Protein AF-A0A8S0UEE3-F1 (afdb_m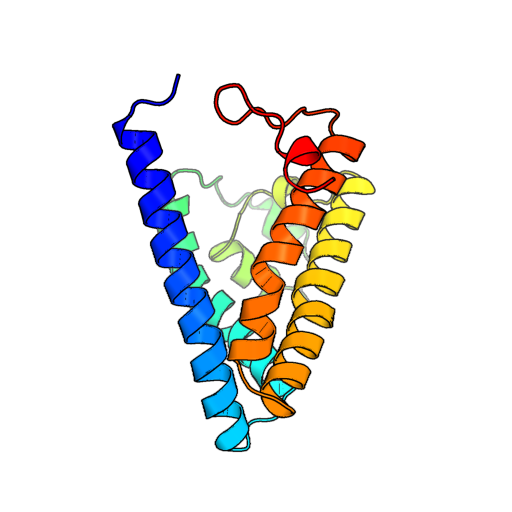onomer)

pLDDT: mean 77.73, std 14.66, range [44.03, 93.81]

InterPro domains:
  IPR000620 EamA domain [PF00892] (12-159)
  IPR030184 WAT1-related protein [PTHR31218] (84-161)
  IPR037185 Multidrug transporter EmrE superfamily [SSF103481] (44-158)

Mean predicted aligned error: 10.58 Å

Radius of gyration: 20.77 Å; Cα contacts (8 Å, |Δi|>4): 71; chains: 1; bounding box: 57×33×50 Å

Foldseek 3Di:
DDDPVVVVVVVVVVVVVVVVVLVVLVVLLVCVVVVNDLVVVLVVVVVVVCVVVQVVQVVVCVVVADDQDPVVVVPDDPVPCVVVVVCNRHHVDPVVVDPPDPVSVVVVVCCCCPVRNPPSSVLSVCVNVHPSVVVVVCVVVVVVVCQVCCCVPVVDQDDDPNDRPVVVVD

Structure (mmCIF, N/CA/C/O backbone):
data_AF-A0A8S0UEE3-F1
#
_entry.id   AF-A0A8S0UEE3-F1
#
loop_
_atom_site.group_PDB
_atom_site.id
_atom_site.type_symbol
_atom_site.label_atom_id
_atom_site.label_alt_id
_atom_site.label_comp_id
_atom_site.label_asym_id
_atom_site.label_entity_id
_atom_site.label_seq_id
_atom_site.pdbx_PDB_ins_code
_atom_site.Cartn_x
_atom_site.Cartn_y
_atom_site.Cartn_z
_atom_site.occupancy
_atom_site.B_iso_or_equiv
_atom_site.auth_seq_id
_atom_site.auth_comp_id
_atom_site.auth_asym_id
_atom_site.auth_atom_id
_atom_site.pdbx_PDB_model_num
ATOM 1 N N . MET A 1 1 ? -5.608 -5.442 29.306 1.00 52.44 1 MET A N 1
ATOM 2 C CA . MET A 1 1 ? -4.230 -5.958 29.166 1.00 52.44 1 MET A CA 1
ATOM 3 C C . MET A 1 1 ? -4.293 -7.126 28.196 1.00 52.44 1 MET A C 1
ATOM 5 O O . MET A 1 1 ? -4.881 -8.132 28.563 1.00 52.44 1 MET A O 1
ATOM 9 N N . TYR A 1 2 ? -3.816 -6.959 26.956 1.00 66.88 2 TYR A N 1
ATOM 10 C CA . TYR A 1 2 ? -3.814 -8.040 25.959 1.00 66.88 2 TYR A CA 1
ATOM 11 C C . TYR A 1 2 ? -3.031 -9.243 2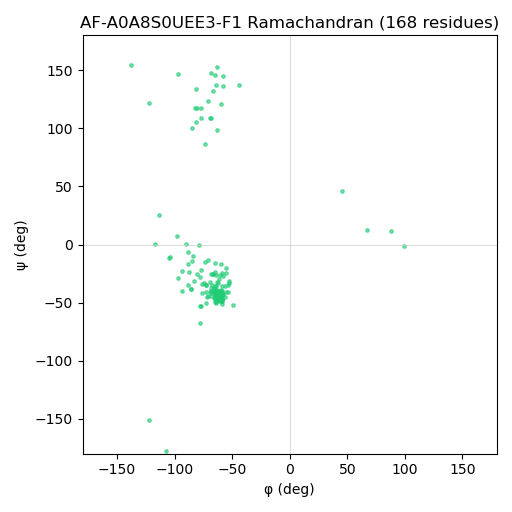6.491 1.00 66.88 2 TYR A C 1
ATOM 13 O O . TYR A 1 2 ? -1.956 -9.073 27.077 1.00 66.88 2 TYR A O 1
ATOM 21 N N . SER A 1 3 ? -3.565 -10.442 26.292 1.00 81.75 3 SER A N 1
ATOM 22 C CA . SER A 1 3 ? -2.875 -11.685 26.625 1.00 81.75 3 SER A CA 1
ATOM 23 C C . SER A 1 3 ? -1.605 -11.836 25.775 1.00 81.75 3 SER A C 1
ATOM 25 O O . SER A 1 3 ? -1.514 -11.323 24.658 1.00 81.75 3 SER A O 1
ATOM 27 N N . ILE A 1 4 ? -0.600 -12.555 26.288 1.00 84.44 4 ILE A N 1
ATOM 28 C CA . ILE A 1 4 ? 0.643 -12.849 25.544 1.00 84.44 4 ILE A CA 1
ATOM 29 C C . ILE A 1 4 ? 0.326 -13.499 24.185 1.00 84.44 4 ILE A C 1
ATOM 31 O O . ILE A 1 4 ? 0.986 -13.212 23.187 1.00 84.44 4 ILE A O 1
ATOM 35 N N . LEU A 1 5 ? -0.732 -14.315 24.137 1.00 82.69 5 LEU A N 1
ATOM 36 C CA . LEU A 1 5 ? -1.220 -14.958 22.923 1.00 82.69 5 LEU A CA 1
ATOM 37 C C . LEU A 1 5 ? -1.715 -13.945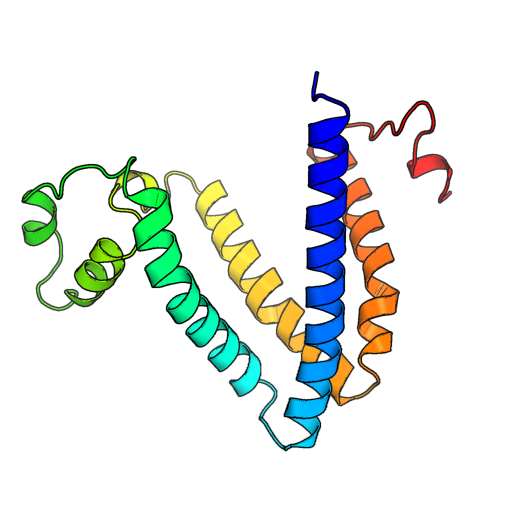 21.881 1.00 82.69 5 LEU A C 1
ATOM 39 O O . LEU A 1 5 ? -1.326 -14.042 20.721 1.00 82.69 5 LEU A O 1
ATOM 43 N N . GLU A 1 6 ? -2.514 -12.954 22.279 1.00 86.75 6 GLU A N 1
ATOM 44 C CA . GLU A 1 6 ? -3.001 -11.914 21.359 1.00 86.75 6 GLU A CA 1
ATOM 45 C C . GLU A 1 6 ? -1.848 -11.067 20.815 1.00 86.75 6 GLU A C 1
ATOM 47 O O . GLU A 1 6 ? -1.790 -10.793 19.617 1.00 86.75 6 GLU A O 1
ATOM 52 N N . LYS A 1 7 ? -0.870 -10.711 21.662 1.00 83.69 7 LYS A N 1
ATOM 53 C CA . LYS A 1 7 ? 0.344 -10.026 21.195 1.00 83.69 7 LYS A CA 1
ATOM 54 C C . LYS A 1 7 ? 1.073 -10.870 20.151 1.00 83.69 7 LYS A C 1
ATOM 56 O O . LYS A 1 7 ? 1.418 -10.354 19.093 1.00 83.69 7 LYS A O 1
ATOM 61 N N . PHE A 1 8 ? 1.279 -12.159 20.411 1.00 89.75 8 PHE A N 1
ATOM 62 C CA . PHE A 1 8 ? 1.933 -13.061 19.464 1.00 89.75 8 PHE A CA 1
ATOM 63 C C . PHE A 1 8 ? 1.173 -13.159 18.130 1.00 89.75 8 PHE A C 1
ATOM 65 O O . PHE A 1 8 ? 1.783 -13.067 17.065 1.00 89.75 8 PHE A O 1
ATOM 72 N N . GLN A 1 9 ? -0.159 -13.255 18.174 1.00 88.50 9 GLN A N 1
ATOM 73 C CA . GLN A 1 9 ? -1.006 -13.265 16.978 1.00 88.50 9 GLN A CA 1
ATOM 74 C C . GLN A 1 9 ? -0.854 -11.988 16.144 1.00 88.50 9 GLN A C 1
ATOM 76 O O . GLN A 1 9 ? -0.693 -12.080 14.927 1.00 88.50 9 GLN A O 1
ATOM 81 N N . LEU A 1 10 ? -0.840 -10.809 16.777 1.00 87.62 10 LEU A N 1
ATOM 82 C CA . LEU A 1 10 ? -0.640 -9.531 16.082 1.00 87.62 10 LEU A CA 1
ATOM 83 C C . LEU A 1 10 ? 0.703 -9.491 15.340 1.00 87.62 10 LEU A C 1
ATOM 85 O O . LEU A 1 10 ? 0.754 -9.083 14.179 1.00 87.62 10 LEU A O 1
ATOM 89 N N . HIS A 1 11 ? 1.779 -9.972 15.968 1.00 85.50 11 HIS A N 1
ATOM 90 C CA . HIS A 1 11 ? 3.099 -10.021 15.334 1.00 85.50 11 HIS A CA 1
ATOM 91 C C . HIS A 1 11 ? 3.128 -10.989 14.146 1.00 85.50 11 HIS A C 1
ATOM 93 O O . HIS A 1 11 ? 3.685 -10.651 13.103 1.00 85.50 11 HIS A O 1
ATOM 99 N N . LEU A 1 12 ? 2.495 -12.162 14.264 1.00 93.19 12 LEU A N 1
ATOM 100 C CA . LEU A 1 12 ? 2.401 -13.117 13.158 1.00 93.19 12 LEU A CA 1
ATOM 101 C C . LEU A 1 12 ? 1.620 -12.553 11.965 1.00 93.19 12 LEU A C 1
ATOM 103 O O . LEU A 1 12 ? 2.057 -12.708 10.825 1.00 93.19 12 LEU A O 1
ATOM 107 N N . VAL A 1 13 ? 0.496 -11.873 12.213 1.00 92.44 13 VAL A N 1
ATOM 108 C CA . VAL A 1 13 ? -0.304 -11.239 11.151 1.00 92.44 13 VAL A CA 1
ATOM 109 C C . VAL A 1 13 ? 0.503 -10.146 10.447 1.00 92.44 13 VAL A C 1
ATOM 111 O O . VAL A 1 13 ? 0.531 -10.099 9.217 1.00 92.44 13 VAL A O 1
ATOM 114 N N . MET A 1 14 ? 1.218 -9.309 11.202 1.00 89.69 14 MET A N 1
ATOM 115 C CA . MET A 1 14 ? 2.075 -8.266 10.632 1.00 89.69 14 MET A CA 1
ATOM 116 C C . MET A 1 14 ? 3.248 -8.842 9.838 1.00 89.69 14 MET A C 1
ATOM 118 O O . MET A 1 14 ? 3.562 -8.339 8.761 1.00 89.69 14 MET A O 1
ATOM 122 N N . LEU A 1 15 ? 3.869 -9.921 10.318 1.00 91.50 15 LEU A N 1
ATOM 123 C CA . LEU A 1 15 ? 4.934 -10.605 9.590 1.00 91.50 15 LEU A CA 1
ATOM 124 C C . LEU A 1 15 ? 4.421 -11.149 8.250 1.00 91.50 1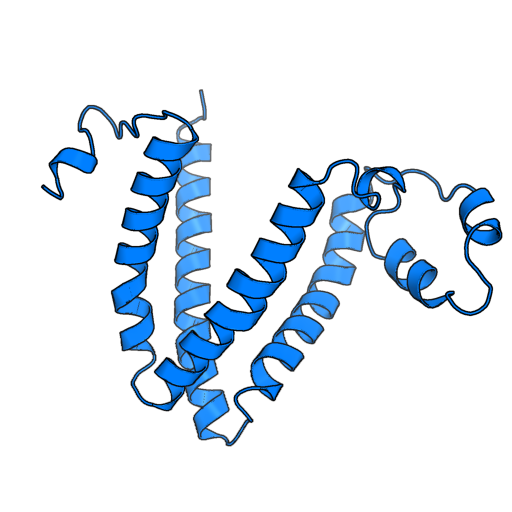5 LEU A C 1
ATOM 126 O O . LEU A 1 15 ? 5.036 -10.911 7.211 1.00 91.50 15 LEU A O 1
ATOM 130 N N . ALA A 1 16 ? 3.268 -11.823 8.255 1.00 93.38 16 ALA A N 1
ATOM 131 C CA . ALA A 1 16 ? 2.634 -12.321 7.037 1.00 93.38 16 ALA A CA 1
ATOM 132 C C . ALA A 1 16 ? 2.317 -11.184 6.049 1.00 93.38 16 ALA A C 1
ATOM 134 O O . ALA A 1 16 ? 2.556 -11.318 4.846 1.00 93.38 16 ALA A O 1
ATOM 135 N N . LEU A 1 17 ? 1.848 -10.038 6.552 1.00 91.12 17 LEU A N 1
ATOM 136 C CA . LEU A 1 17 ? 1.584 -8.852 5.740 1.00 91.12 17 LEU A CA 1
ATOM 137 C C . LEU A 1 17 ? 2.861 -8.313 5.073 1.00 91.12 17 LEU A C 1
ATOM 139 O O . LEU A 1 17 ? 2.836 -7.984 3.887 1.00 91.12 17 LEU A O 1
ATOM 143 N N . GLN A 1 18 ? 3.986 -8.268 5.793 1.00 90.88 18 GLN A N 1
ATOM 144 C CA . GLN A 1 18 ? 5.272 -7.817 5.247 1.00 90.88 18 GLN A CA 1
ATOM 145 C C . GLN A 1 18 ? 5.798 -8.745 4.146 1.00 90.88 18 GLN A C 1
ATOM 147 O O . GLN A 1 18 ? 6.259 -8.268 3.108 1.00 90.88 18 GLN A O 1
ATOM 152 N N . PHE A 1 19 ? 5.656 -10.064 4.309 1.00 92.12 19 PHE A N 1
ATOM 153 C CA . PHE A 1 19 ? 5.948 -11.014 3.229 1.00 92.12 19 PHE A CA 1
ATOM 154 C C . PHE A 1 19 ? 5.077 -10.756 1.992 1.00 92.12 19 PHE A C 1
ATOM 156 O O . PHE A 1 19 ? 5.579 -10.785 0.866 1.00 92.12 19 PHE A O 1
ATOM 163 N N . GLY A 1 20 ? 3.796 -10.434 2.192 1.00 92.12 20 GLY 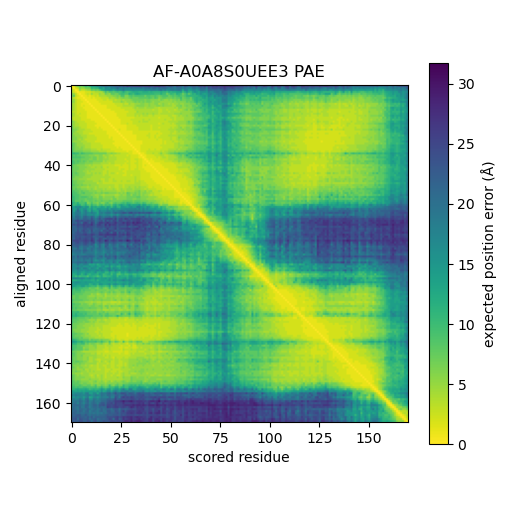A N 1
ATOM 164 C CA . GLY A 1 20 ? 2.889 -10.025 1.119 1.00 92.12 20 GLY A CA 1
ATOM 165 C C . GLY A 1 20 ? 3.363 -8.767 0.381 1.00 92.12 20 GLY A C 1
ATOM 166 O O . GLY A 1 20 ? 3.395 -8.755 -0.850 1.00 92.12 20 GLY A O 1
ATOM 167 N N . TYR A 1 21 ? 3.791 -7.730 1.108 1.00 89.75 21 TYR A N 1
ATOM 168 C CA . TYR A 1 21 ? 4.342 -6.506 0.514 1.00 89.75 21 TYR A CA 1
ATOM 169 C C . TYR A 1 21 ? 5.655 -6.746 -0.243 1.00 89.75 21 TYR A C 1
ATOM 171 O O . TYR A 1 21 ? 5.825 -6.244 -1.357 1.00 89.75 21 TYR A O 1
ATOM 179 N N . ALA A 1 22 ? 6.556 -7.567 0.297 1.00 90.62 22 ALA A N 1
ATOM 180 C CA . ALA A 1 22 ? 7.784 -7.952 -0.395 1.00 90.62 22 ALA A CA 1
ATOM 181 C C . ALA A 1 22 ? 7.482 -8.688 -1.714 1.00 90.62 22 ALA A C 1
ATOM 183 O O . ALA A 1 22 ? 8.030 -8.346 -2.767 1.00 90.62 22 ALA A O 1
ATOM 184 N N . GLY A 1 23 ? 6.547 -9.645 -1.679 1.00 91.94 23 GLY A N 1
ATOM 185 C CA . GLY A 1 23 ? 6.050 -10.333 -2.871 1.00 91.94 23 GLY A CA 1
ATOM 186 C C . GLY A 1 23 ? 5.432 -9.367 -3.883 1.00 91.94 23 GLY A C 1
ATOM 187 O O . GLY A 1 23 ? 5.720 -9.457 -5.076 1.00 91.94 23 GLY A O 1
ATOM 188 N N . PHE A 1 24 ? 4.653 -8.386 -3.420 1.00 91.12 24 PHE A N 1
ATOM 189 C CA . PHE A 1 24 ? 4.068 -7.354 -4.276 1.00 91.12 24 PHE A CA 1
ATOM 190 C C . PHE A 1 24 ? 5.130 -6.558 -5.046 1.00 91.12 24 PHE A C 1
ATOM 192 O O . PHE A 1 24 ? 4.960 -6.335 -6.246 1.00 91.12 24 PHE A O 1
ATOM 199 N N . HIS A 1 25 ? 6.241 -6.164 -4.416 1.00 92.25 25 HIS A N 1
ATOM 200 C CA . HIS A 1 25 ? 7.320 -5.458 -5.115 1.00 92.25 25 HIS A CA 1
ATOM 201 C C . HIS A 1 25 ? 7.976 -6.325 -6.202 1.00 92.25 25 HIS A C 1
ATOM 203 O O . HIS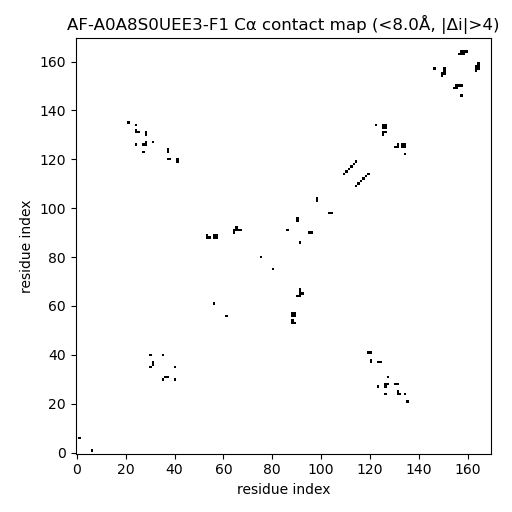 A 1 25 ? 8.218 -5.842 -7.312 1.00 92.25 25 HIS A O 1
ATOM 209 N N . ALA A 1 26 ? 8.206 -7.611 -5.924 1.00 92.31 26 ALA A N 1
ATOM 210 C CA . ALA A 1 26 ? 8.762 -8.551 -6.897 1.00 92.31 26 ALA A CA 1
ATOM 211 C C . ALA A 1 26 ? 7.813 -8.793 -8.086 1.00 92.31 26 ALA A C 1
ATOM 213 O O . ALA A 1 26 ? 8.226 -8.696 -9.243 1.00 92.31 26 ALA A O 1
ATOM 214 N N . VAL A 1 27 ? 6.528 -9.041 -7.817 1.00 92.69 27 VAL A N 1
ATOM 215 C CA . VAL A 1 27 ? 5.498 -9.232 -8.851 1.00 92.69 27 VAL A CA 1
ATOM 216 C C . VAL A 1 27 ? 5.317 -7.966 -9.683 1.00 92.69 27 VAL A C 1
ATOM 218 O O . VAL A 1 27 ?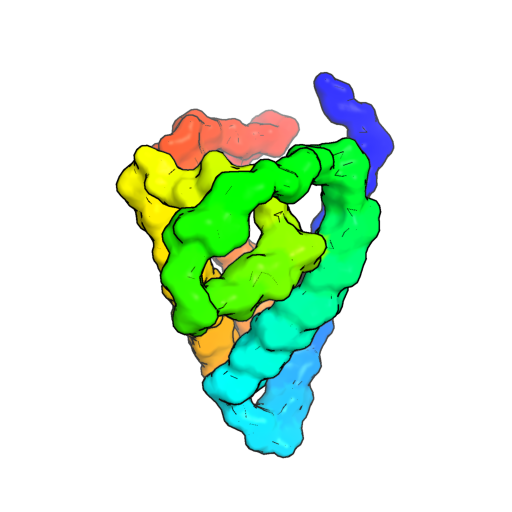 5.218 -8.053 -10.903 1.00 92.69 27 VAL A O 1
ATOM 221 N N . SER A 1 28 ? 5.338 -6.788 -9.054 1.00 91.81 28 SER A N 1
ATOM 222 C CA . SER A 1 28 ? 5.266 -5.507 -9.766 1.00 91.81 28 SER A CA 1
ATOM 223 C C . SER A 1 28 ? 6.428 -5.361 -10.749 1.00 91.81 28 SER A C 1
ATOM 225 O O . SER A 1 28 ? 6.211 -4.998 -11.901 1.00 91.81 28 SER A O 1
ATOM 227 N N . ARG A 1 29 ? 7.657 -5.716 -10.345 1.00 93.00 29 ARG A N 1
ATOM 228 C CA . ARG A 1 29 ? 8.818 -5.730 -11.250 1.00 93.00 29 ARG A CA 1
ATOM 229 C C . ARG A 1 29 ? 8.625 -6.707 -12.411 1.00 93.00 29 ARG A C 1
ATOM 231 O O . ARG A 1 29 ? 8.905 -6.350 -13.552 1.00 93.00 29 ARG A O 1
ATOM 238 N N . ALA A 1 30 ? 8.134 -7.915 -12.142 1.00 93.81 30 ALA A N 1
ATOM 239 C CA . ALA A 1 30 ? 7.873 -8.912 -13.179 1.00 93.81 30 ALA A CA 1
ATOM 240 C C . ALA A 1 30 ? 6.808 -8.438 -14.186 1.00 93.81 30 ALA A C 1
ATOM 242 O O . ALA A 1 30 ? 7.020 -8.535 -15.391 1.00 93.81 30 ALA A O 1
ATOM 243 N N . ALA A 1 31 ? 5.708 -7.860 -13.701 1.00 92.44 31 ALA A N 1
ATOM 244 C CA . ALA A 1 31 ? 4.639 -7.288 -14.517 1.00 92.44 31 ALA A CA 1
ATOM 245 C C . ALA A 1 31 ? 5.141 -6.171 -15.447 1.00 92.44 31 ALA A C 1
ATOM 247 O O . ALA A 1 31 ? 4.801 -6.146 -16.630 1.00 92.44 31 ALA A O 1
ATOM 248 N N . LEU A 1 32 ? 5.984 -5.272 -14.936 1.00 92.31 32 LEU A N 1
ATOM 249 C CA . LEU A 1 32 ? 6.597 -4.212 -15.739 1.00 92.31 32 LEU A CA 1
ATOM 250 C C . LEU A 1 32 ? 7.547 -4.777 -16.804 1.00 92.31 32 LEU A C 1
ATOM 252 O O . LEU A 1 32 ? 7.500 -4.344 -17.952 1.00 92.31 32 LEU A O 1
ATOM 256 N N . ASN A 1 33 ? 8.343 -5.797 -16.463 1.00 93.19 33 ASN A N 1
ATOM 257 C CA . ASN A 1 33 ? 9.222 -6.481 -17.419 1.00 93.19 33 ASN A CA 1
ATOM 258 C C . ASN A 1 33 ? 8.443 -7.201 -18.538 1.00 93.19 33 ASN A C 1
ATOM 260 O O . ASN A 1 33 ? 8.970 -7.369 -19.633 1.00 93.19 33 ASN A O 1
ATOM 264 N N . MET A 1 34 ? 7.193 -7.605 -18.284 1.00 93.56 34 MET A N 1
ATOM 265 C CA . MET A 1 34 ? 6.275 -8.152 -19.295 1.00 93.56 34 MET A CA 1
ATOM 266 C C . MET A 1 34 ? 5.630 -7.066 -20.178 1.00 93.56 34 MET A C 1
ATOM 268 O O . MET A 1 34 ? 4.833 -7.387 -21.056 1.00 93.56 34 MET A O 1
ATOM 272 N N . GLY A 1 35 ? 5.945 -5.785 -19.958 1.00 91.31 35 GLY A N 1
ATOM 273 C CA . GLY A 1 35 ? 5.432 -4.661 -20.743 1.00 91.31 35 GLY A CA 1
ATOM 274 C C . GLY A 1 35 ? 4.108 -4.075 -20.243 1.00 91.31 35 GLY A C 1
ATOM 275 O O . GLY A 1 35 ? 3.494 -3.275 -20.951 1.00 91.31 35 GLY A O 1
ATOM 276 N N . ILE A 1 36 ? 3.643 -4.431 -19.038 1.00 91.94 36 ILE A N 1
ATOM 277 C CA . ILE A 1 36 ? 2.432 -3.826 -18.464 1.00 91.94 36 ILE A CA 1
ATOM 278 C C . ILE A 1 36 ? 2.691 -2.344 -18.160 1.00 91.94 36 ILE A C 1
ATOM 280 O O . ILE A 1 36 ? 3.677 -1.979 -17.522 1.00 91.94 36 ILE A O 1
ATOM 284 N N . SER A 1 37 ? 1.773 -1.471 -18.582 1.00 91.06 37 SER A N 1
ATOM 285 C CA . SER A 1 37 ? 1.873 -0.033 -18.316 1.00 91.06 37 SER A CA 1
ATOM 286 C C . SER A 1 37 ? 1.806 0.288 -16.817 1.00 91.06 37 SER A C 1
ATOM 288 O O . SER A 1 37 ? 0.931 -0.192 -16.092 1.00 91.06 37 SER A O 1
ATOM 290 N N . LYS A 1 38 ? 2.682 1.200 -16.380 1.00 87.69 38 LYS A N 1
ATOM 291 C CA . LYS A 1 38 ? 2.814 1.679 -14.990 1.00 87.69 38 LYS A CA 1
ATOM 292 C C . LYS A 1 38 ? 1.534 2.297 -14.428 1.00 87.69 38 LYS A C 1
ATOM 294 O O . LYS A 1 38 ? 1.341 2.284 -13.221 1.00 87.69 38 LYS A O 1
ATOM 299 N N . ILE A 1 39 ? 0.681 2.846 -15.295 1.00 87.06 39 ILE A N 1
ATOM 300 C CA . ILE A 1 39 ? -0.607 3.448 -14.914 1.00 87.06 39 ILE A CA 1
ATOM 301 C C . ILE A 1 39 ? -1.693 2.375 -14.839 1.00 87.06 39 ILE A C 1
ATOM 303 O O . ILE A 1 39 ? -2.541 2.391 -13.952 1.00 87.06 39 ILE A O 1
ATOM 307 N N . VAL A 1 40 ? -1.652 1.418 -15.762 1.00 88.06 40 VAL A N 1
ATOM 308 C CA . VAL A 1 40 ? -2.672 0.375 -15.881 1.00 88.06 40 VAL A CA 1
ATOM 309 C C . VAL A 1 40 ? -2.557 -0.638 -14.736 1.00 88.06 40 VAL A C 1
ATOM 311 O O . VAL A 1 40 ? -3.570 -1.105 -14.221 1.00 88.06 40 VAL A O 1
ATOM 314 N N . PHE A 1 41 ? -1.336 -0.932 -14.282 1.00 88.44 41 PHE A N 1
ATOM 315 C CA . PHE A 1 41 ? -1.093 -1.889 -13.203 1.00 88.44 41 PHE A CA 1
ATOM 316 C C . PHE A 1 41 ? -1.791 -1.522 -11.866 1.00 88.44 41 PHE A C 1
ATOM 318 O O . PHE A 1 41 ? -2.540 -2.360 -11.356 1.00 88.44 41 PHE A O 1
ATOM 325 N N . PRO A 1 42 ? -1.660 -0.293 -11.313 1.00 86.88 42 PRO A N 1
ATOM 326 C CA . PRO A 1 42 ? -2.432 0.152 -10.145 1.00 86.88 42 PRO A CA 1
ATOM 327 C C . PRO A 1 42 ? -3.943 0.037 -10.316 1.00 86.88 42 PRO A C 1
ATOM 329 O O . PRO A 1 42 ? -4.643 -0.376 -9.392 1.00 86.88 42 PRO A O 1
ATOM 332 N N . VAL A 1 43 ? -4.446 0.391 -11.502 1.00 88.56 43 VAL A N 1
ATOM 333 C CA . VAL A 1 43 ? -5.881 0.368 -11.796 1.00 88.56 43 VAL A CA 1
ATOM 334 C C . VAL A 1 43 ? -6.403 -1.065 -11.741 1.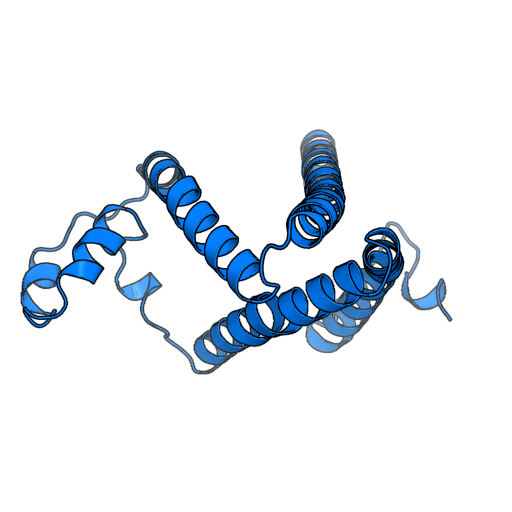00 88.56 43 VAL A C 1
ATOM 336 O O . VAL A 1 43 ? -7.368 -1.331 -11.025 1.00 88.56 43 VAL A O 1
ATOM 339 N N . TYR A 1 44 ? -5.734 -2.010 -12.411 1.00 87.81 44 TYR A N 1
ATOM 340 C CA . TYR A 1 44 ? -6.132 -3.418 -12.363 1.00 87.81 44 TYR A CA 1
ATOM 341 C C . TYR A 1 44 ? -6.055 -4.001 -10.958 1.00 87.81 44 TYR A C 1
ATOM 343 O O . TYR A 1 44 ? -6.974 -4.711 -10.551 1.00 87.81 44 TYR A O 1
ATOM 351 N N . ARG A 1 45 ? -5.015 -3.670 -10.186 1.00 87.31 45 ARG A N 1
ATOM 352 C CA . ARG A 1 45 ? -4.911 -4.117 -8.794 1.00 87.31 45 ARG A CA 1
ATOM 353 C C . ARG A 1 45 ? -6.097 -3.636 -7.959 1.00 87.31 45 ARG A C 1
ATOM 355 O O . ARG A 1 45 ? -6.669 -4.443 -7.236 1.00 87.31 45 ARG A O 1
ATOM 362 N N . ASN A 1 46 ? -6.469 -2.359 -8.044 1.00 87.75 46 ASN A N 1
ATOM 363 C CA . ASN A 1 46 ? -7.573 -1.811 -7.249 1.00 87.75 46 ASN A CA 1
ATOM 364 C C . ASN A 1 46 ? -8.922 -2.430 -7.640 1.00 87.75 46 ASN A C 1
ATOM 366 O O . ASN A 1 46 ? -9.734 -2.723 -6.765 1.00 87.75 46 ASN A O 1
ATOM 370 N N . ILE A 1 47 ? -9.135 -2.701 -8.933 1.00 89.19 47 ILE A N 1
ATOM 371 C CA . ILE A 1 47 ? -10.329 -3.413 -9.409 1.00 89.19 47 ILE A CA 1
ATOM 372 C C . ILE A 1 47 ? -10.352 -4.845 -8.864 1.00 89.19 47 ILE A C 1
ATOM 374 O O . ILE A 1 47 ? -11.362 -5.267 -8.308 1.00 89.19 47 ILE A O 1
ATOM 378 N N . LEU A 1 48 ? -9.246 -5.587 -8.968 1.00 87.94 48 LEU A N 1
ATOM 379 C CA . LEU A 1 48 ? -9.157 -6.949 -8.434 1.00 87.94 48 LEU A CA 1
ATOM 380 C C . LEU A 1 48 ? -9.320 -6.980 -6.912 1.00 87.94 48 LEU A C 1
ATOM 382 O O . LEU A 1 48 ? -10.008 -7.857 -6.404 1.00 87.94 48 LEU A O 1
ATOM 386 N N . ALA A 1 49 ? -8.744 -6.018 -6.188 1.00 87.31 49 ALA A N 1
ATOM 387 C CA . ALA A 1 49 ? -8.916 -5.892 -4.745 1.00 87.31 49 ALA A CA 1
ATOM 388 C C . ALA A 1 49 ? -10.388 -5.668 -4.380 1.00 87.31 49 ALA A C 1
ATOM 390 O O . ALA A 1 49 ? -10.897 -6.344 -3.492 1.00 87.31 49 ALA A O 1
ATOM 391 N N . LEU A 1 50 ? -11.095 -4.793 -5.103 1.00 85.31 50 LEU A N 1
ATOM 392 C CA . LEU A 1 50 ? -12.529 -4.574 -4.908 1.00 85.31 50 LEU A CA 1
ATOM 393 C C . LEU A 1 50 ? -13.341 -5.847 -5.192 1.00 85.31 50 LEU A C 1
ATOM 395 O O . LEU A 1 50 ? -14.211 -6.210 -4.403 1.00 85.31 50 LEU A O 1
ATOM 399 N N . LEU A 1 51 ? -13.044 -6.543 -6.293 1.00 87.44 51 LEU A N 1
ATOM 400 C CA . LEU A 1 51 ? -13.729 -7.781 -6.672 1.00 87.44 51 LEU A CA 1
ATOM 401 C C . LEU A 1 51 ? -13.482 -8.917 -5.676 1.00 87.44 51 LEU A C 1
ATOM 403 O O . LEU A 1 51 ? -14.410 -9.660 -5.374 1.00 87.44 51 LEU A O 1
ATOM 407 N N . LEU A 1 52 ? -12.255 -9.045 -5.166 1.00 87.56 52 LEU A N 1
ATOM 408 C CA . LEU A 1 52 ? -11.892 -10.057 -4.179 1.00 87.56 52 LEU A CA 1
ATOM 409 C C . LEU A 1 52 ? -12.484 -9.741 -2.811 1.00 87.56 52 LEU A C 1
ATOM 411 O O . LEU A 1 52 ? -13.036 -10.638 -2.192 1.00 87.56 52 LEU A O 1
ATOM 415 N N . LEU A 1 53 ? -12.409 -8.492 -2.344 1.00 82.94 53 LEU A N 1
ATOM 416 C CA . LEU A 1 53 ? -12.941 -8.105 -1.036 1.00 82.94 53 LEU A CA 1
ATOM 417 C C . LEU A 1 53 ? -14.470 -8.135 -0.997 1.00 82.94 53 LEU A C 1
ATOM 419 O O . LEU A 1 53 ? -15.023 -8.482 0.038 1.00 82.94 53 LEU A O 1
ATOM 423 N N . SER A 1 54 ? -15.154 -7.838 -2.104 1.00 82.62 54 SER A N 1
ATOM 424 C CA . SER A 1 54 ? -16.623 -7.802 -2.191 1.00 82.62 54 SER A CA 1
ATOM 425 C C . SER A 1 54 ? -17.339 -9.044 -1.611 1.00 82.62 54 SER A C 1
ATOM 427 O O . SER A 1 54 ? -18.192 -8.885 -0.735 1.00 82.62 54 SER A O 1
ATOM 429 N N . PRO A 1 55 ? -17.008 -10.297 -1.989 1.00 83.38 55 PRO A N 1
ATOM 430 C CA . PRO A 1 55 ? -17.618 -11.476 -1.377 1.00 83.38 55 PRO A CA 1
ATOM 431 C C . PRO A 1 55 ? -17.215 -11.674 0.092 1.00 83.38 55 PRO A C 1
ATOM 433 O O . PRO A 1 55 ? -18.050 -12.107 0.883 1.00 83.38 55 PRO A O 1
ATOM 436 N N . PHE A 1 56 ? -15.981 -11.346 0.495 1.00 81.88 56 PHE A N 1
ATOM 437 C CA . PHE A 1 56 ? -15.564 -11.466 1.901 1.00 81.88 56 PHE A CA 1
ATOM 438 C C . PHE A 1 56 ? -16.277 -10.454 2.792 1.00 81.88 56 PHE A C 1
ATOM 440 O O . PHE A 1 56 ? -16.806 -10.849 3.827 1.00 81.88 56 PHE A O 1
ATOM 447 N N . ALA A 1 57 ? -16.385 -9.199 2.357 1.00 79.50 57 ALA A N 1
ATOM 448 C CA . ALA A 1 57 ? -17.248 -8.201 2.978 1.00 79.50 57 ALA A CA 1
ATOM 449 C C . ALA A 1 57 ? -18.681 -8.740 3.066 1.00 79.50 57 ALA A C 1
ATOM 451 O O . ALA A 1 57 ? -19.321 -8.668 4.118 1.00 79.50 57 ALA A O 1
ATOM 452 N N . TYR A 1 58 ? -19.157 -9.428 2.013 1.00 73.94 58 TYR A N 1
ATOM 453 C CA . TYR A 1 58 ? -20.487 -10.008 2.059 1.00 73.94 58 TYR A CA 1
ATOM 454 C C . TYR A 1 58 ? -20.663 -11.065 3.173 1.00 73.94 58 TYR A C 1
ATOM 456 O O . TYR A 1 58 ? -21.720 -11.124 3.809 1.00 73.94 58 TYR A O 1
ATOM 464 N N . PHE A 1 59 ? -19.685 -11.936 3.398 1.00 79.94 59 PHE A N 1
ATOM 465 C CA . PHE A 1 59 ? -19.819 -13.016 4.379 1.00 79.94 59 PHE A CA 1
ATOM 466 C C . PHE A 1 59 ? -19.455 -12.591 5.805 1.00 79.94 59 PHE A C 1
ATOM 468 O O . PHE A 1 59 ? -20.142 -13.010 6.737 1.00 79.94 59 PHE A O 1
ATOM 475 N N . LEU A 1 60 ? -18.429 -11.753 5.976 1.00 76.69 60 LEU A N 1
ATOM 476 C CA . LEU A 1 60 ? -17.921 -11.327 7.283 1.00 76.69 60 LEU A CA 1
ATOM 477 C C . LEU A 1 60 ? -18.873 -10.351 7.981 1.00 76.69 60 LEU A C 1
ATOM 479 O O . LEU A 1 60 ? -19.153 -10.509 9.165 1.00 76.69 60 LEU A O 1
ATOM 483 N N . GLU A 1 61 ? -19.454 -9.407 7.243 1.00 71.12 61 GLU A N 1
ATOM 484 C CA . GLU A 1 61 ? -20.310 -8.364 7.826 1.00 71.12 61 GLU A CA 1
ATOM 485 C C . GLU A 1 61 ? -21.785 -8.779 7.889 1.00 71.12 61 GLU A C 1
ATOM 487 O O . GLU A 1 61 ? -22.628 -8.028 8.368 1.00 71.12 61 GLU A O 1
ATOM 492 N N . LYS A 1 62 ? -22.137 -9.996 7.441 1.00 67.56 62 LYS A N 1
ATOM 493 C CA . LYS A 1 62 ? -23.532 -10.462 7.324 1.00 67.56 62 LYS A CA 1
ATOM 494 C C . LYS A 1 62 ? -24.344 -10.317 8.619 1.00 67.56 62 LYS A C 1
ATOM 496 O O . LYS A 1 62 ? -25.554 -10.109 8.533 1.00 67.56 62 LYS A O 1
ATOM 501 N N . LYS A 1 63 ? -23.705 -10.465 9.784 1.00 59.84 63 LYS A N 1
ATOM 502 C CA . LYS A 1 63 ? -24.364 -10.483 11.099 1.00 59.84 63 LYS A CA 1
ATOM 503 C C . LYS A 1 63 ? -24.690 -9.085 11.639 1.00 59.84 63 LYS A C 1
ATOM 505 O O . LYS A 1 63 ? -25.646 -8.965 12.395 1.00 59.84 63 LYS A O 1
ATOM 510 N N . GLU A 1 64 ? -23.958 -8.056 11.217 1.00 62.22 64 GLU A N 1
ATOM 511 C CA . GLU A 1 64 ? -24.135 -6.672 11.690 1.00 62.22 64 GLU A CA 1
ATOM 512 C C . GLU A 1 64 ? -24.995 -5.825 10.734 1.00 62.22 64 GLU A C 1
ATOM 514 O O . GLU A 1 64 ? -25.162 -4.625 10.920 1.00 62.22 64 GLU A O 1
ATOM 519 N N . ARG A 1 65 ? -25.591 -6.451 9.708 1.00 60.50 65 ARG A N 1
ATOM 520 C CA . ARG A 1 65 ? -26.320 -5.739 8.652 1.00 60.50 65 ARG A CA 1
ATOM 521 C C . ARG A 1 65 ? -27.640 -5.134 9.124 1.00 60.50 65 ARG A C 1
ATOM 523 O O . ARG A 1 65 ? -28.552 -5.897 9.464 1.00 60.50 65 ARG A O 1
ATOM 530 N N . PRO A 1 66 ? -27.841 -3.814 8.974 1.00 61.28 66 PRO A N 1
ATOM 531 C CA . PRO A 1 66 ? -29.170 -3.233 9.066 1.00 61.28 66 PRO A CA 1
ATOM 532 C C . PRO A 1 66 ? -30.050 -3.665 7.868 1.00 61.28 66 PRO A C 1
ATOM 534 O O . PRO A 1 66 ? -29.553 -3.885 6.753 1.00 61.28 66 PRO A O 1
ATOM 537 N N . PRO A 1 67 ? -31.375 -3.824 8.060 1.00 59.28 67 PRO A N 1
ATOM 538 C CA . PRO A 1 67 ? -32.303 -4.163 6.983 1.00 59.28 67 PRO A CA 1
ATOM 539 C C . PRO A 1 67 ? -32.391 -3.037 5.936 1.00 59.28 67 PRO A C 1
ATOM 541 O O . PRO A 1 67 ? -32.325 -1.858 6.266 1.00 59.28 67 PRO A O 1
ATOM 544 N N . LEU A 1 68 ? -32.582 -3.395 4.658 1.00 60.28 68 LEU A N 1
ATOM 545 C CA . LEU A 1 68 ? -32.764 -2.436 3.558 1.00 60.28 68 LEU A CA 1
ATOM 546 C C . LEU A 1 68 ? -34.052 -1.613 3.770 1.00 60.28 68 LEU A C 1
ATOM 548 O O . LEU A 1 68 ? -35.153 -2.064 3.449 1.00 60.28 68 LEU A O 1
ATOM 552 N N . THR A 1 69 ? -33.929 -0.397 4.299 1.00 59.91 69 THR A N 1
ATOM 553 C CA . THR A 1 69 ? -35.037 0.562 4.441 1.00 59.91 69 THR A CA 1
ATOM 554 C C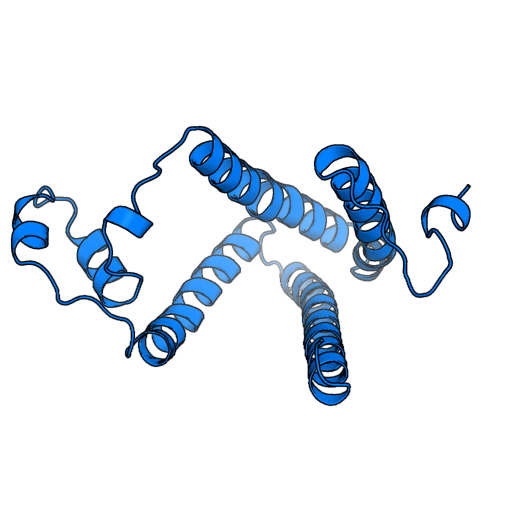 . THR A 1 69 ? -35.640 0.904 3.069 1.00 59.91 69 THR A C 1
ATOM 556 O O . THR A 1 69 ? -34.976 1.447 2.198 1.00 59.91 69 THR A O 1
ATOM 559 N N . ARG A 1 70 ? -36.931 0.660 2.817 1.00 56.16 70 ARG A N 1
ATOM 560 C CA . ARG A 1 70 ? -37.546 0.935 1.490 1.00 56.16 70 ARG A CA 1
ATOM 561 C C . ARG A 1 70 ? -37.386 2.388 0.988 1.00 56.16 70 ARG A C 1
ATOM 563 O O . ARG A 1 70 ? -37.418 2.615 -0.216 1.00 56.16 70 ARG A O 1
ATOM 570 N N . SER A 1 71 ? -37.113 3.329 1.896 1.00 55.03 71 SER A N 1
ATOM 571 C CA . SER A 1 71 ? -36.678 4.712 1.623 1.00 55.03 71 SER A CA 1
ATOM 572 C C . SER A 1 71 ? -35.446 4.821 0.693 1.00 55.03 71 SER A C 1
ATOM 574 O O . SER A 1 71 ? -35.348 5.745 -0.117 1.00 55.03 71 SER A O 1
ATOM 576 N N . PHE A 1 72 ? -34.534 3.838 0.733 1.00 55.91 72 PHE A N 1
ATOM 577 C CA . PHE A 1 72 ? -33.315 3.779 -0.087 1.00 55.91 72 PHE A CA 1
ATOM 578 C C . PHE A 1 72 ? -33.592 3.782 -1.597 1.00 55.91 72 PHE A C 1
ATOM 580 O O . PHE A 1 72 ? -32.841 4.383 -2.363 1.00 55.91 72 PHE A O 1
ATOM 587 N N . ALA A 1 73 ? -34.673 3.131 -2.038 1.00 57.16 73 ALA A N 1
ATOM 588 C CA . ALA A 1 73 ? -35.025 3.046 -3.455 1.00 57.16 73 ALA A CA 1
ATOM 589 C C . ALA A 1 73 ? -35.662 4.341 -3.990 1.00 57.16 73 ALA A C 1
ATOM 591 O O . ALA A 1 73 ? -35.631 4.575 -5.195 1.00 57.16 73 ALA A O 1
ATOM 592 N N . SER A 1 74 ? -36.230 5.172 -3.109 1.00 57.34 74 SER A N 1
ATOM 593 C CA . SER A 1 74 ? -36.931 6.407 -3.480 1.00 57.34 74 SER A CA 1
ATOM 594 C C . SER A 1 74 ? -36.055 7.663 -3.457 1.00 57.34 74 SER A C 1
ATOM 596 O O . SER A 1 74 ? -36.399 8.634 -4.121 1.00 57.34 74 SER A O 1
ATOM 598 N N . ILE A 1 75 ? -34.942 7.665 -2.710 1.00 62.84 75 ILE A N 1
ATOM 599 C CA . ILE A 1 75 ? -34.050 8.835 -2.582 1.00 62.84 75 ILE A CA 1
ATOM 600 C C . ILE A 1 75 ? -33.046 8.936 -3.743 1.00 62.84 75 ILE A C 1
ATOM 602 O O . ILE A 1 75 ? -32.674 10.043 -4.135 1.00 62.84 75 ILE A O 1
ATOM 606 N N . LEU A 1 76 ? -32.600 7.814 -4.322 1.00 58.62 76 LEU A N 1
ATOM 607 C CA . LEU A 1 76 ? -31.636 7.859 -5.424 1.00 58.62 76 LEU A CA 1
ATOM 608 C C . LEU A 1 76 ? -32.313 8.136 -6.782 1.00 58.62 76 LEU A C 1
ATOM 610 O O . LEU A 1 76 ? -33.269 7.448 -7.142 1.00 58.62 76 LEU A O 1
ATOM 614 N N . PRO A 1 77 ? -31.778 9.063 -7.604 1.00 56.28 77 PRO A N 1
ATOM 615 C CA . PRO A 1 77 ? -32.259 9.284 -8.965 1.00 56.28 77 PRO A CA 1
ATOM 616 C C . PRO A 1 77 ? -32.174 7.996 -9.809 1.00 56.28 77 PRO A C 1
ATOM 618 O O . PRO A 1 77 ? -31.187 7.261 -9.699 1.00 56.28 77 PRO A O 1
ATOM 621 N N . PRO A 1 78 ? -33.115 7.736 -10.740 1.00 58.34 78 PRO A N 1
ATOM 622 C CA . PRO A 1 78 ? -33.167 6.491 -11.526 1.00 58.34 78 PRO A CA 1
ATOM 623 C C . PRO A 1 78 ? -31.920 6.221 -12.391 1.00 58.34 78 PRO A C 1
ATOM 625 O O . PRO A 1 78 ? -31.678 5.082 -12.802 1.00 58.34 78 PRO A O 1
ATOM 628 N N . ARG A 1 79 ? -31.097 7.251 -12.629 1.00 60.66 79 ARG A N 1
ATOM 629 C CA . ARG A 1 79 ? -29.813 7.188 -13.347 1.00 60.66 79 ARG A CA 1
ATOM 630 C C . ARG A 1 79 ? -28.682 6.530 -12.533 1.00 60.66 79 ARG A C 1
ATOM 632 O O . ARG A 1 79 ? -27.687 6.107 -13.109 1.00 60.66 79 ARG A O 1
ATOM 639 N N . ASN A 1 80 ? -28.853 6.368 -11.219 1.00 48.31 80 ASN A N 1
ATOM 640 C CA . ASN A 1 80 ? -27.777 6.066 -10.271 1.00 48.31 80 ASN A CA 1
ATOM 641 C C . ASN A 1 80 ? -27.914 4.658 -9.636 1.00 48.31 80 ASN A C 1
ATOM 643 O O . ASN A 1 80 ? -27.426 4.401 -8.541 1.00 48.31 80 ASN A O 1
ATOM 647 N N . ARG A 1 81 ? -28.584 3.707 -10.302 1.00 59.12 81 ARG A N 1
ATOM 648 C CA . ARG A 1 81 ? -28.870 2.372 -9.729 1.00 59.12 81 ARG A CA 1
ATOM 649 C C . ARG A 1 81 ? -27.635 1.501 -9.450 1.00 59.12 81 ARG A C 1
ATOM 651 O O . ARG A 1 81 ? -27.734 0.568 -8.661 1.00 59.12 81 ARG A O 1
ATOM 658 N N . TRP A 1 82 ? -26.468 1.822 -10.010 1.00 58.66 82 TRP A N 1
ATOM 659 C CA . TRP A 1 82 ? -25.210 1.118 -9.718 1.00 58.66 82 TRP A CA 1
ATOM 660 C C . TRP A 1 82 ? -24.792 1.220 -8.242 1.00 58.66 82 TRP A C 1
ATOM 662 O O . TRP A 1 82 ? -24.230 0.268 -7.709 1.00 58.66 82 TRP A O 1
ATOM 672 N N . PHE A 1 83 ? -25.151 2.305 -7.544 1.00 55.34 83 PHE A N 1
ATOM 673 C CA . PHE A 1 83 ? -24.895 2.429 -6.102 1.00 55.34 83 PHE A CA 1
ATOM 674 C C . PHE A 1 83 ? -25.702 1.422 -5.271 1.00 55.34 83 PHE A C 1
ATOM 676 O O . PHE A 1 83 ? -25.252 1.030 -4.202 1.00 55.34 83 PHE A O 1
ATOM 683 N N . LEU A 1 84 ? -26.851 0.943 -5.769 1.00 59.47 84 LEU A N 1
ATOM 684 C CA . LEU A 1 84 ? -27.612 -0.121 -5.103 1.00 59.47 84 LEU A CA 1
ATOM 685 C C . LEU A 1 84 ? -26.920 -1.476 -5.243 1.00 59.47 84 LEU A C 1
ATOM 687 O O . LEU A 1 84 ? -26.956 -2.268 -4.312 1.00 59.47 84 LEU A O 1
ATOM 691 N N . VAL A 1 85 ? -26.263 -1.736 -6.377 1.00 61.06 85 VAL A N 1
ATOM 692 C CA . VAL A 1 85 ? -25.449 -2.949 -6.547 1.00 61.06 85 VAL A CA 1
ATOM 693 C C . VAL A 1 85 ? -24.286 -2.914 -5.558 1.00 61.06 85 VAL A C 1
ATOM 695 O O . VAL A 1 85 ? -24.086 -3.874 -4.825 1.00 61.06 85 VAL A O 1
ATOM 698 N N . ILE A 1 86 ? -23.593 -1.776 -5.464 1.00 58.34 86 ILE A N 1
ATOM 699 C CA . ILE A 1 86 ? -22.502 -1.568 -4.504 1.00 58.34 86 ILE A CA 1
ATOM 700 C C . ILE A 1 86 ? -23.007 -1.735 -3.061 1.00 58.34 86 ILE A C 1
ATOM 702 O O . ILE A 1 86 ? -22.433 -2.524 -2.324 1.00 58.34 86 ILE A O 1
ATOM 706 N N . GLY A 1 87 ? -24.126 -1.110 -2.679 1.00 59.62 87 GLY A N 1
ATOM 707 C CA . GLY A 1 87 ? -24.716 -1.229 -1.334 1.00 59.62 87 GLY A CA 1
ATOM 708 C C . GLY A 1 87 ? -25.352 -2.592 -1.015 1.00 59.62 87 GLY A C 1
ATOM 709 O O . GLY A 1 87 ? -25.637 -2.900 0.139 1.00 59.62 87 GLY A O 1
ATOM 710 N N . VAL A 1 88 ? -25.583 -3.457 -2.008 1.00 59.88 88 VAL A N 1
ATOM 711 C CA . VAL A 1 88 ? -25.971 -4.854 -1.748 1.00 59.88 88 VAL A CA 1
ATOM 712 C C . VAL A 1 88 ? -24.771 -5.674 -1.261 1.00 59.88 88 VAL A C 1
ATOM 714 O O . VAL A 1 88 ? -24.983 -6.566 -0.428 1.00 59.88 88 VAL A O 1
ATOM 717 N N . PHE A 1 89 ? -23.562 -5.354 -1.741 1.00 60.62 89 PHE A N 1
ATOM 718 C CA . PHE A 1 89 ? -22.301 -6.033 -1.412 1.00 60.62 89 PHE A CA 1
ATOM 719 C C . PHE A 1 89 ? -21.477 -5.347 -0.308 1.00 60.62 89 PHE A C 1
ATOM 721 O O . PHE A 1 89 ? -20.763 -6.042 0.407 1.00 60.62 89 PHE A O 1
ATOM 728 N N . MET A 1 90 ? -21.584 -4.027 -0.155 1.00 62.75 90 MET A N 1
ATOM 729 C CA . MET A 1 90 ? -20.876 -3.209 0.839 1.00 62.75 90 MET A CA 1
ATOM 730 C C . MET A 1 90 ? -21.826 -2.725 1.952 1.00 62.75 90 MET A C 1
ATOM 732 O O . MET A 1 90 ? -23.004 -3.089 1.967 1.00 62.75 90 MET A O 1
ATOM 736 N N . GLU A 1 91 ? -21.297 -1.928 2.885 1.00 64.62 91 GLU A N 1
ATOM 737 C CA . GLU A 1 91 ? -22.006 -1.355 4.036 1.00 64.62 91 GLU A CA 1
ATOM 738 C C . GLU A 1 91 ? -23.395 -0.803 3.658 1.00 64.62 91 GLU A C 1
ATOM 740 O O . GLU A 1 91 ? -23.567 -0.169 2.613 1.00 64.62 91 GLU A O 1
ATOM 745 N N . ARG A 1 92 ? -24.418 -1.054 4.483 1.00 61.47 92 ARG A N 1
ATOM 746 C CA . ARG A 1 92 ? -25.818 -0.669 4.188 1.00 61.47 92 ARG A CA 1
ATOM 747 C C . ARG A 1 92 ? -26.296 0.534 4.988 1.00 61.47 92 ARG A C 1
ATOM 749 O O . ARG A 1 92 ? -27.354 1.077 4.670 1.00 61.47 92 ARG A O 1
ATOM 756 N N . ASP A 1 93 ? -25.545 0.953 6.001 1.00 61.00 93 ASP A N 1
ATOM 757 C CA . ASP A 1 93 ? -25.882 2.123 6.805 1.00 61.00 93 ASP A CA 1
ATOM 758 C C . ASP A 1 93 ? -25.548 3.440 6.080 1.00 61.00 93 ASP A C 1
ATOM 760 O O . ASP A 1 93 ? -24.389 3.748 5.819 1.00 61.00 93 ASP A O 1
ATOM 764 N N . LEU A 1 94 ? -26.565 4.266 5.800 1.00 55.53 94 LEU A N 1
ATOM 765 C CA . LEU A 1 94 ? -26.402 5.611 5.222 1.00 55.53 94 LEU A CA 1
ATOM 766 C C . LEU A 1 94 ? -25.500 6.504 6.059 1.00 55.53 94 LEU A C 1
ATOM 768 O O . LEU A 1 94 ? -24.780 7.322 5.494 1.00 55.53 94 LEU A O 1
ATOM 772 N N . GLN A 1 95 ? -25.554 6.375 7.385 1.00 57.97 95 GLN A N 1
ATOM 773 C CA . GLN A 1 95 ? -24.738 7.199 8.270 1.00 57.97 95 GLN A CA 1
ATOM 774 C C . GLN A 1 95 ? -23.250 6.857 8.148 1.00 57.97 95 GLN A C 1
ATOM 776 O O . GLN A 1 95 ? -22.427 7.737 8.372 1.00 57.97 95 GLN A O 1
ATOM 781 N N . ALA A 1 96 ? -22.910 5.633 7.728 1.00 64.88 96 ALA A N 1
ATOM 782 C CA . ALA A 1 96 ? -21.532 5.219 7.477 1.00 64.88 96 ALA A CA 1
ATOM 783 C C . ALA A 1 96 ? -20.981 5.740 6.135 1.00 64.88 96 ALA A C 1
ATOM 785 O O . ALA A 1 96 ? -19.781 5.972 6.013 1.00 64.88 96 ALA A O 1
ATOM 786 N N . TRP A 1 97 ? -21.841 5.965 5.132 1.00 65.81 97 TRP A N 1
ATOM 787 C CA . TRP A 1 97 ? -21.441 6.546 3.837 1.00 65.81 97 TRP A CA 1
ATOM 788 C C . TRP A 1 97 ? -21.473 8.077 3.809 1.00 65.81 97 TRP A C 1
ATOM 790 O O . TRP A 1 97 ? -20.927 8.692 2.890 1.00 65.81 97 TRP A O 1
ATOM 800 N N . LEU A 1 98 ? -22.151 8.705 4.771 1.00 64.19 98 LEU A N 1
ATOM 801 C CA . LEU A 1 98 ? -22.256 10.155 4.866 1.00 64.19 98 LEU A CA 1
ATOM 802 C C . LEU A 1 98 ? -21.013 10.722 5.544 1.00 64.19 98 LEU A C 1
ATOM 804 O O . LEU A 1 98 ? -20.775 10.480 6.720 1.00 64.19 98 LEU A O 1
ATOM 808 N N . VAL A 1 99 ? -20.262 11.541 4.811 1.00 71.38 99 VAL A N 1
ATOM 809 C CA . VAL A 1 99 ? -19.168 12.335 5.376 1.00 71.38 99 VAL A CA 1
ATOM 810 C C . VAL A 1 99 ? -19.772 13.399 6.294 1.00 71.38 99 VAL A C 1
ATOM 812 O O . VAL A 1 99 ? -20.432 14.329 5.826 1.00 71.38 99 VAL A O 1
ATOM 815 N N . ARG A 1 100 ? -19.591 13.247 7.607 1.00 75.44 100 ARG A N 1
ATOM 816 C CA . ARG A 1 100 ? -20.243 14.068 8.641 1.00 75.44 100 ARG A CA 1
ATOM 817 C C . ARG A 1 100 ? -19.453 15.330 8.954 1.00 75.44 100 ARG A C 1
ATOM 819 O O . ARG A 1 100 ? -20.022 16.308 9.433 1.00 75.44 100 ARG A O 1
ATOM 826 N N . SER A 1 101 ? -18.147 15.317 8.690 1.00 85.81 101 SER A N 1
ATOM 827 C CA . SER A 1 101 ? -17.241 16.416 9.018 1.00 85.81 101 SER A CA 1
ATOM 828 C C . SER A 1 101 ? -16.234 16.708 7.903 1.00 85.81 101 SER A C 1
ATOM 830 O O . SER A 1 101 ? -15.853 15.835 7.124 1.00 85.81 101 SER A O 1
ATOM 832 N N . GLY A 1 102 ? -15.741 17.951 7.853 1.00 84.31 102 GLY A N 1
ATOM 833 C CA . GLY A 1 102 ? -14.649 18.319 6.943 1.00 84.31 102 GLY A CA 1
ATOM 834 C C . GLY A 1 102 ? -13.359 17.524 7.196 1.00 84.31 102 GLY A C 1
ATOM 835 O O . GLY A 1 102 ? -12.591 17.301 6.263 1.00 84.31 102 GLY A O 1
ATOM 836 N N . GLY A 1 103 ? -13.147 17.042 8.427 1.00 86.12 103 GLY A N 1
ATOM 837 C CA . GLY A 1 103 ? -12.013 16.185 8.785 1.00 86.12 103 GLY A CA 1
ATOM 838 C C . GLY A 1 103 ? -12.099 14.782 8.177 1.00 86.12 103 GLY A C 1
ATOM 839 O O . GLY A 1 103 ? -11.101 14.281 7.668 1.00 86.12 103 GLY A O 1
ATOM 840 N N . GLU A 1 104 ? -13.291 14.178 8.154 1.00 83.12 104 GLU A N 1
ATOM 841 C CA . GLU A 1 104 ? -13.536 12.904 7.458 1.00 83.12 104 GLU A CA 1
ATOM 842 C C . GLU A 1 104 ? -13.347 13.042 5.945 1.00 83.12 104 GLU A C 1
ATOM 844 O O . GLU A 1 104 ? -12.755 12.176 5.304 1.00 83.12 104 GLU A O 1
ATOM 849 N N . LEU A 1 105 ? -13.792 14.161 5.364 1.00 86.50 105 LEU A N 1
ATOM 850 C CA . LEU A 1 105 ? -13.545 14.433 3.951 1.00 86.50 105 LEU A CA 1
ATOM 851 C C . LEU A 1 105 ? -12.039 14.506 3.682 1.00 86.50 105 LEU A C 1
ATOM 853 O O . LEU A 1 105 ? -11.533 13.855 2.770 1.00 86.50 105 LEU A O 1
ATOM 857 N N . PHE A 1 106 ? -11.316 15.271 4.501 1.00 88.31 106 PHE A N 1
ATOM 858 C CA . PHE A 1 106 ? -9.874 15.430 4.372 1.00 88.31 106 PHE A CA 1
ATOM 859 C C . PHE A 1 106 ? -9.132 14.096 4.492 1.00 88.31 106 PHE A C 1
ATOM 861 O O . PHE A 1 106 ? -8.259 13.827 3.671 1.00 88.31 106 PHE A O 1
ATOM 868 N N . SER A 1 107 ? -9.485 13.238 5.454 1.00 86.25 107 SER A N 1
ATOM 869 C CA . SER A 1 107 ? -8.814 11.947 5.644 1.00 86.25 107 SER A CA 1
ATOM 870 C C . SER A 1 107 ? -9.025 11.007 4.455 1.00 86.25 107 SER A C 1
ATOM 872 O O . SER A 1 107 ? -8.062 10.400 3.982 1.00 86.25 107 SER A O 1
ATOM 874 N N . VAL A 1 108 ? -10.244 10.943 3.909 1.00 87.88 108 VAL A N 1
ATOM 875 C CA . VAL A 1 108 ? -10.558 10.138 2.718 1.00 87.88 108 VAL A CA 1
ATOM 876 C C . VAL A 1 108 ? -9.811 10.663 1.492 1.00 87.88 108 VAL A C 1
ATOM 878 O O . VAL A 1 108 ? -9.195 9.883 0.761 1.00 87.88 108 VAL A O 1
ATOM 881 N N . PHE A 1 109 ? -9.807 11.982 1.279 1.00 88.94 109 PHE A N 1
ATOM 882 C CA . PHE A 1 109 ? -9.073 12.601 0.172 1.00 88.94 109 PHE A CA 1
ATOM 883 C C . PHE A 1 109 ? -7.563 12.390 0.294 1.00 88.94 109 PHE A C 1
ATOM 885 O O . PHE A 1 109 ? -6.918 12.000 -0.681 1.00 88.94 109 PHE A O 1
ATOM 892 N N . TYR A 1 110 ? -7.003 12.603 1.484 1.00 88.88 110 TYR A N 1
ATOM 893 C CA . TYR A 1 110 ? -5.590 12.383 1.762 1.00 88.88 110 TYR A CA 1
ATOM 894 C C . TYR A 1 110 ? -5.206 10.921 1.511 1.00 88.88 110 TYR A C 1
ATOM 896 O O . TYR A 1 110 ? -4.264 10.659 0.765 1.00 88.88 110 TYR A O 1
ATOM 904 N N . ALA A 1 111 ? -5.969 9.959 2.039 1.00 86.88 111 ALA A N 1
ATOM 905 C CA . ALA A 1 111 ? -5.716 8.536 1.826 1.00 86.88 111 ALA A CA 1
ATOM 906 C C . ALA A 1 111 ? -5.794 8.148 0.338 1.00 86.88 111 ALA A C 1
ATOM 908 O O . ALA A 1 111 ? -4.909 7.462 -0.177 1.00 86.88 111 ALA A O 1
ATOM 909 N N . GLY A 1 112 ? -6.808 8.624 -0.389 1.00 85.38 112 GLY A N 1
ATOM 910 C CA . GLY A 1 112 ? -6.964 8.341 -1.816 1.00 85.38 112 GLY A CA 1
ATOM 911 C C . GLY A 1 112 ? -5.827 8.915 -2.665 1.00 85.38 112 GLY A C 1
ATOM 912 O O . GLY A 1 112 ? -5.204 8.197 -3.449 1.00 85.38 112 GLY A O 1
ATOM 913 N N . ILE A 1 113 ? -5.514 10.200 -2.494 1.00 88.94 113 ILE A N 1
ATOM 914 C CA . ILE A 1 113 ? -4.497 10.883 -3.303 1.00 88.94 113 ILE A CA 1
ATOM 915 C C . ILE A 1 113 ? -3.094 10.418 -2.921 1.00 88.94 113 ILE A C 1
ATOM 917 O O . ILE A 1 113 ? -2.316 10.047 -3.798 1.00 88.94 113 ILE A O 1
ATOM 921 N N . VAL A 1 114 ? -2.758 10.423 -1.632 1.00 88.44 114 VAL A N 1
ATOM 922 C CA . VAL A 1 114 ? -1.390 10.162 -1.174 1.00 88.44 114 VAL A CA 1
ATOM 923 C C . VAL A 1 114 ? -1.085 8.673 -1.201 1.00 88.44 114 VAL A C 1
ATOM 925 O O . VAL A 1 114 ? -0.104 8.283 -1.831 1.00 88.44 114 VAL A O 1
ATOM 928 N N . ALA A 1 115 ? -1.919 7.830 -0.582 1.00 80.62 115 ALA A N 1
ATOM 929 C CA . ALA A 1 115 ? -1.625 6.400 -0.491 1.00 80.62 115 ALA A CA 1
ATOM 930 C C . ALA A 1 115 ? -1.883 5.668 -1.815 1.00 80.62 115 ALA A C 1
ATOM 932 O O . ALA A 1 115 ? -1.068 4.839 -2.216 1.00 80.62 115 ALA A O 1
ATOM 933 N N . SER A 1 116 ? -2.978 5.980 -2.520 1.00 81.44 116 SER A N 1
ATOM 934 C CA . SER A 1 116 ? -3.314 5.271 -3.765 1.00 81.44 116 SER A CA 1
ATOM 935 C C . SER A 1 116 ? -2.789 5.945 -5.034 1.00 81.44 116 SER A C 1
ATOM 937 O O . SER A 1 116 ? -2.322 5.255 -5.938 1.00 81.44 116 SER A O 1
ATOM 939 N N . GLY A 1 117 ? -2.848 7.274 -5.118 1.00 82.69 117 GLY A N 1
ATOM 940 C CA . GLY A 1 117 ? -2.398 8.018 -6.296 1.00 82.69 117 GLY A CA 1
ATOM 941 C C . GLY A 1 117 ? -0.878 8.163 -6.364 1.00 82.69 117 GLY A C 1
ATOM 942 O O . GLY A 1 117 ? -0.227 7.605 -7.245 1.00 82.69 117 GLY A O 1
ATOM 943 N N . ILE A 1 118 ? -0.308 8.922 -5.428 1.00 89.25 118 ILE A N 1
ATOM 944 C CA . ILE A 1 118 ? 1.097 9.342 -5.459 1.00 89.25 118 ILE A CA 1
ATOM 945 C C . ILE A 1 118 ? 2.018 8.197 -5.040 1.00 89.25 118 ILE A C 1
ATOM 947 O O . ILE A 1 118 ? 2.939 7.858 -5.784 1.00 89.25 118 ILE A O 1
ATOM 951 N N . ALA A 1 119 ? 1.779 7.579 -3.879 1.00 88.25 119 ALA A N 1
ATOM 952 C CA . ALA A 1 119 ? 2.696 6.589 -3.324 1.00 88.25 119 ALA A CA 1
ATOM 953 C C . ALA A 1 119 ? 2.877 5.391 -4.265 1.00 88.25 119 ALA A C 1
ATOM 955 O O . ALA A 1 119 ? 4.015 5.026 -4.552 1.00 88.25 119 ALA A O 1
ATOM 956 N N . PHE A 1 120 ? 1.800 4.821 -4.820 1.00 87.12 120 PHE A N 1
ATOM 957 C CA . PHE A 1 120 ? 1.943 3.718 -5.778 1.00 87.12 120 PHE A CA 1
ATOM 958 C C . PHE A 1 120 ? 2.575 4.146 -7.099 1.00 87.12 120 PHE A C 1
ATOM 960 O O . PHE A 1 120 ? 3.408 3.403 -7.617 1.00 87.12 120 PHE A O 1
ATOM 967 N N . ALA A 1 121 ? 2.235 5.321 -7.637 1.00 89.50 121 ALA A N 1
ATOM 968 C CA . ALA A 1 121 ? 2.848 5.802 -8.873 1.00 89.50 121 ALA A CA 1
ATOM 969 C C . ALA A 1 121 ? 4.368 5.969 -8.717 1.00 89.50 121 ALA A C 1
ATOM 971 O O . ALA A 1 121 ? 5.132 5.489 -9.557 1.00 89.50 121 ALA A O 1
ATOM 972 N N . VAL A 1 122 ? 4.809 6.579 -7.612 1.00 91.44 122 VAL A N 1
ATOM 973 C CA . VAL A 1 122 ? 6.231 6.750 -7.289 1.00 91.44 122 VAL A CA 1
ATOM 974 C C . VAL A 1 122 ? 6.900 5.399 -7.041 1.00 91.44 122 VAL A C 1
ATOM 976 O O . VAL A 1 122 ? 7.954 5.139 -7.614 1.00 91.44 122 VAL A O 1
ATOM 979 N N . GLN A 1 123 ? 6.286 4.504 -6.260 1.00 90.94 123 GLN A N 1
ATOM 980 C CA . GLN A 1 123 ? 6.838 3.169 -6.007 1.00 90.94 123 GLN A CA 1
ATOM 981 C C . GLN A 1 123 ? 7.034 2.382 -7.304 1.00 90.94 123 GLN A C 1
ATOM 983 O O . GLN A 1 123 ? 8.114 1.848 -7.530 1.00 90.94 123 GLN A O 1
ATOM 988 N N . ILE A 1 124 ? 6.032 2.335 -8.182 1.00 90.94 124 ILE A N 1
ATOM 989 C CA . ILE A 1 124 ? 6.116 1.617 -9.462 1.00 90.94 124 ILE A CA 1
ATOM 990 C C . ILE A 1 124 ? 7.160 2.249 -10.370 1.00 90.94 124 ILE A C 1
ATOM 992 O O . ILE A 1 124 ? 7.919 1.531 -11.014 1.00 90.94 124 ILE A O 1
ATOM 996 N N . TRP A 1 125 ? 7.244 3.579 -10.406 1.00 91.75 125 TRP A N 1
ATOM 997 C CA . TRP A 1 125 ? 8.283 4.270 -11.160 1.00 91.75 125 TRP A CA 1
ATOM 998 C C . TRP A 1 125 ? 9.690 3.932 -10.643 1.00 91.75 125 TRP A C 1
ATOM 1000 O O . TRP A 1 125 ? 10.575 3.638 -11.447 1.00 91.75 125 TRP A O 1
ATOM 1010 N N . CYS A 1 126 ? 9.889 3.889 -9.323 1.00 92.00 126 CYS A N 1
ATOM 1011 C CA . CYS A 1 126 ? 11.147 3.463 -8.709 1.00 92.00 126 CYS A CA 1
ATOM 1012 C C . CYS A 1 126 ? 11.460 1.988 -8.998 1.00 92.00 126 CYS A C 1
ATOM 1014 O O . CYS A 1 126 ? 12.598 1.662 -9.324 1.00 92.00 126 CYS A O 1
ATOM 1016 N N . ILE A 1 127 ? 10.461 1.102 -8.920 1.00 92.25 127 ILE A N 1
ATOM 1017 C CA . ILE A 1 127 ? 10.607 -0.328 -9.233 1.00 92.25 127 ILE A CA 1
ATOM 1018 C C . ILE A 1 127 ? 10.941 -0.524 -10.708 1.00 92.25 127 ILE A C 1
ATOM 1020 O O . ILE A 1 127 ? 11.691 -1.433 -11.027 1.00 92.25 127 ILE A O 1
ATOM 1024 N N . ASP A 1 128 ? 10.399 0.293 -11.608 1.00 91.19 128 ASP A N 1
ATOM 1025 C CA . ASP A 1 128 ? 10.675 0.239 -13.044 1.00 91.19 128 ASP A CA 1
ATOM 1026 C C . ASP A 1 128 ? 12.093 0.717 -13.390 1.00 91.19 128 ASP A C 1
ATOM 1028 O O . ASP A 1 128 ? 12.805 0.083 -14.170 1.00 91.19 128 ASP A O 1
ATOM 1032 N N . ARG A 1 129 ? 12.524 1.831 -12.791 1.00 90.19 129 ARG A N 1
ATOM 1033 C CA . ARG A 1 129 ? 13.850 2.412 -13.038 1.00 90.19 129 ARG A CA 1
ATOM 1034 C C . ARG A 1 129 ? 14.968 1.656 -12.330 1.00 90.19 129 ARG A C 1
ATOM 1036 O O . ARG A 1 129 ? 16.075 1.587 -12.855 1.00 90.19 129 ARG A O 1
ATOM 1043 N N . GLY A 1 130 ? 14.687 1.126 -11.146 1.00 87.06 130 GLY A N 1
ATOM 1044 C CA . GLY A 1 130 ? 15.649 0.458 -10.281 1.00 87.06 130 GLY A CA 1
ATOM 1045 C C . GLY A 1 130 ? 15.252 -0.977 -9.954 1.00 87.06 130 GLY A C 1
ATOM 1046 O O . GLY A 1 130 ? 14.604 -1.672 -10.732 1.00 87.06 130 GLY A O 1
ATOM 1047 N N . SER A 1 131 ? 15.678 -1.435 -8.782 1.00 86.50 131 SER A N 1
ATOM 1048 C CA . SER A 1 131 ? 15.308 -2.744 -8.246 1.00 86.50 131 SER A CA 1
ATOM 1049 C C . SER A 1 131 ? 14.139 -2.603 -7.265 1.00 86.50 131 SER A C 1
ATOM 1051 O O . SER A 1 131 ? 14.104 -1.619 -6.522 1.00 86.50 131 SER A O 1
ATOM 1053 N N . PRO A 1 132 ? 13.226 -3.588 -7.164 1.00 89.44 132 PRO A N 1
ATOM 1054 C CA . PRO A 1 132 ? 12.208 -3.613 -6.111 1.00 89.44 132 PRO A CA 1
ATOM 1055 C C . PRO A 1 132 ? 12.786 -3.542 -4.692 1.00 89.44 132 PRO A C 1
ATOM 1057 O O . PRO A 1 132 ? 12.131 -3.037 -3.784 1.00 89.44 132 PRO A O 1
ATOM 1060 N N . VAL A 1 133 ? 14.040 -3.967 -4.514 1.00 90.31 133 VAL A N 1
ATOM 1061 C CA . VAL A 1 133 ? 14.763 -3.867 -3.239 1.00 90.31 133 VAL A CA 1
ATOM 1062 C C . VAL A 1 133 ? 14.970 -2.411 -2.817 1.00 90.31 133 VAL A C 1
ATOM 1064 O O . VAL A 1 133 ? 14.931 -2.118 -1.628 1.00 90.31 133 VAL A O 1
ATOM 1067 N N . PHE A 1 134 ? 15.121 -1.480 -3.766 1.00 88.31 134 PHE A N 1
ATOM 1068 C CA . PHE A 1 134 ? 15.299 -0.061 -3.452 1.00 88.31 134 PHE A CA 1
ATOM 1069 C C . PHE A 1 134 ? 14.113 0.480 -2.649 1.00 88.31 134 PHE A C 1
ATOM 1071 O O . PHE A 1 134 ? 14.317 1.089 -1.610 1.00 88.31 134 PHE A O 1
ATOM 1078 N N . VAL A 1 135 ? 12.875 0.189 -3.064 1.00 87.69 135 VAL A N 1
ATOM 1079 C CA . VAL A 1 135 ? 11.665 0.625 -2.342 1.00 87.69 135 VAL A CA 1
ATOM 1080 C C . VAL A 1 135 ? 11.591 0.007 -0.942 1.00 87.69 135 VAL A C 1
ATOM 1082 O O . VAL A 1 135 ? 11.233 0.695 0.013 1.00 87.69 135 VAL A O 1
ATOM 1085 N N . ALA A 1 136 ? 11.986 -1.262 -0.805 1.00 87.75 136 ALA A N 1
ATOM 1086 C CA . ALA A 1 136 ? 11.978 -1.964 0.475 1.00 87.75 136 ALA A CA 1
ATOM 1087 C C . ALA A 1 136 ? 12.950 -1.345 1.499 1.00 87.75 136 ALA A C 1
ATOM 1089 O O . ALA A 1 136 ? 12.617 -1.252 2.677 1.00 87.75 136 ALA A O 1
ATOM 1090 N N . VAL A 1 137 ? 14.113 -0.851 1.059 1.00 91.62 137 VAL A N 1
ATOM 1091 C CA . VAL A 1 137 ? 15.111 -0.210 1.941 1.00 91.62 137 VAL A CA 1
ATOM 1092 C C . VAL A 1 137 ? 14.593 1.091 2.571 1.00 91.62 137 VAL A C 1
ATOM 1094 O O . VAL A 1 137 ? 15.054 1.465 3.645 1.00 91.62 137 VAL A O 1
ATOM 1097 N N . TYR A 1 138 ? 13.601 1.756 1.969 1.00 88.81 138 TYR A N 1
ATOM 1098 C CA . TYR A 1 138 ? 12.975 2.957 2.542 1.00 88.81 138 TYR A CA 1
ATOM 1099 C C . TYR A 1 138 ? 11.796 2.656 3.483 1.00 88.81 138 TYR A C 1
ATOM 1101 O O . TYR A 1 138 ? 11.304 3.572 4.141 1.00 88.81 138 TYR A O 1
ATOM 1109 N N . GLN A 1 139 ? 11.348 1.402 3.606 1.00 86.12 139 GLN A N 1
ATOM 1110 C CA . GLN A 1 139 ? 10.264 1.043 4.535 1.00 86.12 139 GLN A CA 1
ATOM 1111 C C . GLN A 1 139 ? 10.584 1.370 6.011 1.00 86.12 139 GLN A C 1
ATOM 1113 O O . GLN A 1 139 ? 9.709 1.895 6.694 1.00 86.12 139 GLN A O 1
ATOM 1118 N N . PRO A 1 140 ? 11.815 1.184 6.530 1.00 88.25 140 PRO A N 1
ATOM 1119 C CA . PRO A 1 140 ? 12.155 1.620 7.888 1.00 88.25 140 PRO A CA 1
ATOM 1120 C C . PRO A 1 140 ? 12.044 3.139 8.095 1.00 88.25 140 PRO A C 1
ATOM 1122 O O . PRO A 1 140 ? 11.651 3.587 9.171 1.00 88.25 140 PRO A O 1
ATOM 1125 N N . VAL A 1 141 ? 12.336 3.941 7.063 1.00 89.56 141 VAL A N 1
ATOM 1126 C CA . VAL A 1 141 ? 12.197 5.409 7.123 1.00 89.56 141 VAL A CA 1
ATOM 1127 C C . VAL A 1 141 ? 10.731 5.803 7.271 1.00 89.56 141 VAL A C 1
ATOM 1129 O O . VAL A 1 141 ? 10.416 6.713 8.033 1.00 89.56 141 VAL A O 1
ATOM 1132 N N . GLN A 1 142 ? 9.821 5.091 6.598 1.00 88.12 142 GLN A N 1
ATOM 1133 C CA . GLN A 1 142 ? 8.383 5.284 6.784 1.00 88.12 142 GLN A CA 1
ATOM 1134 C C . GLN A 1 142 ? 7.989 5.095 8.254 1.00 88.12 142 GLN A C 1
ATOM 1136 O O . GLN A 1 142 ? 7.272 5.934 8.793 1.00 88.12 142 GLN A O 1
ATOM 1141 N N . THR A 1 143 ? 8.484 4.044 8.914 1.00 85.88 143 THR A N 1
ATOM 1142 C CA . THR A 1 143 ? 8.225 3.800 10.341 1.00 85.88 143 THR A CA 1
ATOM 1143 C C . THR A 1 143 ? 8.707 4.960 11.208 1.00 85.88 143 THR A C 1
ATOM 1145 O O . THR A 1 143 ? 7.955 5.432 12.058 1.00 85.88 143 THR A O 1
ATOM 1148 N N . LEU A 1 144 ? 9.920 5.465 10.968 1.00 87.38 144 LEU A N 1
ATOM 1149 C CA . LEU A 1 144 ? 10.464 6.599 11.720 1.00 87.38 144 LEU A CA 1
ATOM 1150 C C . LEU A 1 144 ? 9.594 7.854 11.563 1.00 87.38 144 LEU A C 1
ATOM 1152 O O . LEU A 1 144 ? 9.240 8.494 12.551 1.00 87.38 144 LEU A O 1
ATOM 1156 N N . VAL A 1 145 ? 9.201 8.181 10.329 1.00 86.69 145 VAL A N 1
ATOM 1157 C CA . VAL A 1 145 ? 8.334 9.335 10.052 1.00 86.69 145 VAL A CA 1
ATOM 1158 C C . VAL A 1 145 ? 6.969 9.171 10.722 1.00 86.69 145 VAL A C 1
ATOM 1160 O O . VAL A 1 145 ? 6.455 10.136 11.279 1.00 86.69 145 VAL A O 1
ATOM 1163 N N . VAL A 1 146 ? 6.391 7.965 10.719 1.00 86.69 146 VAL A N 1
ATOM 1164 C CA . VAL A 1 146 ? 5.122 7.683 11.409 1.00 86.69 146 VAL A CA 1
ATOM 1165 C C . VAL A 1 146 ? 5.250 7.918 12.910 1.00 86.69 146 VAL A C 1
ATOM 1167 O O . VAL A 1 146 ? 4.392 8.590 13.470 1.00 86.69 146 VAL A O 1
ATOM 1170 N N . VAL A 1 147 ? 6.316 7.429 13.550 1.00 85.19 147 VAL A N 1
ATOM 1171 C CA . VAL A 1 147 ? 6.556 7.631 14.989 1.00 85.19 147 VAL A CA 1
ATOM 1172 C C . VAL A 1 147 ? 6.664 9.119 15.322 1.00 85.19 147 VAL A C 1
ATOM 1174 O O . VAL A 1 147 ? 5.999 9.586 16.241 1.00 85.19 147 VAL A O 1
ATOM 1177 N N . ILE A 1 148 ? 7.439 9.882 14.546 1.00 86.56 148 ILE A N 1
ATOM 1178 C CA . ILE A 1 148 ? 7.605 11.328 14.758 1.00 86.56 148 ILE A CA 1
ATOM 1179 C C . ILE A 1 148 ? 6.273 12.063 14.578 1.00 86.56 148 ILE A C 1
ATOM 1181 O O . ILE A 1 148 ? 5.884 12.856 15.431 1.00 86.56 148 ILE A O 1
ATOM 1185 N N . MET A 1 149 ? 5.557 11.792 13.485 1.00 85.19 149 MET A N 1
ATOM 1186 C CA . MET A 1 149 ? 4.274 12.436 13.191 1.00 85.19 149 MET A CA 1
ATOM 1187 C C . MET A 1 149 ? 3.212 12.087 14.231 1.00 85.19 149 MET A C 1
ATOM 1189 O O . MET A 1 149 ? 2.468 12.964 14.659 1.00 85.19 149 MET A O 1
ATOM 1193 N N . ALA A 1 150 ? 3.143 10.823 14.649 1.00 81.81 150 ALA A N 1
ATOM 1194 C CA . ALA A 1 150 ? 2.200 10.378 15.660 1.00 81.81 150 ALA A CA 1
ATOM 1195 C C . ALA A 1 150 ? 2.537 10.979 17.030 1.00 81.81 150 ALA A C 1
ATOM 1197 O O . ALA A 1 150 ? 1.642 11.485 17.693 1.00 81.81 150 ALA A O 1
ATOM 1198 N N . SER A 1 151 ? 3.815 11.038 17.410 1.00 81.38 151 SER A N 1
ATOM 1199 C CA . SER A 1 151 ? 4.238 11.682 18.657 1.00 81.38 151 SER A CA 1
ATOM 1200 C C . SER A 1 151 ? 3.929 13.184 18.649 1.00 81.38 151 SER A C 1
ATOM 1202 O O . SER A 1 151 ? 3.353 13.701 19.602 1.00 81.38 151 SER A O 1
ATOM 1204 N N . ALA A 1 152 ? 4.197 13.881 17.539 1.00 84.31 152 ALA A N 1
ATOM 1205 C CA . ALA A 1 152 ? 3.908 15.309 17.403 1.00 84.31 152 ALA A CA 1
ATOM 1206 C C . ALA A 1 152 ? 2.402 15.631 17.365 1.00 84.31 152 ALA A C 1
ATOM 1208 O O . ALA A 1 152 ? 1.983 16.656 17.898 1.00 84.31 152 ALA A O 1
ATOM 1209 N N . ALA A 1 153 ? 1.589 14.790 16.718 1.00 81.69 153 ALA A N 1
ATOM 1210 C CA . ALA A 1 153 ? 0.160 15.043 16.529 1.00 81.69 153 ALA A CA 1
ATOM 1211 C C . ALA A 1 153 ? -0.718 14.522 17.678 1.00 81.69 153 ALA A C 1
ATOM 1213 O O . ALA A 1 153 ? -1.739 15.136 17.981 1.00 81.69 153 ALA A O 1
ATOM 1214 N N . LEU A 1 154 ? -0.353 13.391 18.288 1.00 74.25 154 LEU A N 1
ATOM 1215 C CA . LEU A 1 154 ? -1.131 12.719 19.337 1.00 74.25 154 LEU A CA 1
ATOM 1216 C C . LEU A 1 154 ? -0.537 12.938 20.736 1.00 74.25 154 LEU A C 1
ATOM 1218 O O . LEU A 1 154 ? -1.193 12.623 21.724 1.00 74.25 154 LEU A O 1
ATOM 1222 N N . GLY A 1 155 ? 0.682 13.484 20.839 1.00 67.25 155 GLY A N 1
ATOM 1223 C CA . GLY A 1 155 ? 1.383 13.665 22.114 1.00 67.25 155 GLY A CA 1
ATOM 1224 C C . GLY A 1 155 ? 1.784 12.348 22.785 1.00 67.25 155 GLY A C 1
ATOM 1225 O O . GLY A 1 155 ? 2.129 12.345 23.963 1.00 67.25 155 GLY A O 1
ATOM 1226 N N . GLU A 1 156 ? 1.705 11.225 22.068 1.00 60.38 156 GLU A N 1
ATOM 1227 C CA . GLU A 1 156 ? 2.041 9.908 22.603 1.00 60.38 156 GLU A CA 1
ATOM 1228 C C . GLU A 1 156 ? 3.568 9.707 22.585 1.00 60.38 156 GLU A C 1
ATOM 1230 O O . GLU A 1 156 ? 4.208 9.713 21.529 1.00 60.38 156 GLU A O 1
ATOM 1235 N N . GLU A 1 157 ? 4.167 9.538 23.770 1.00 58.03 157 GLU A N 1
ATOM 1236 C CA . GLU A 1 157 ? 5.538 9.038 23.921 1.00 58.03 157 GLU A CA 1
ATOM 1237 C C . GLU A 1 157 ? 5.513 7.520 23.698 1.00 58.03 157 GLU A C 1
ATOM 1239 O O . GLU A 1 157 ? 4.970 6.759 24.505 1.00 58.03 157 GLU A O 1
ATOM 1244 N N . PHE A 1 158 ? 6.065 7.055 22.576 1.00 60.81 158 PHE A N 1
ATOM 1245 C CA . PHE A 1 158 ? 6.095 5.630 22.255 1.00 60.81 158 PHE A CA 1
ATOM 1246 C C . PHE A 1 158 ? 7.134 4.902 23.125 1.00 60.81 158 PHE A C 1
ATOM 1248 O O . PHE A 1 158 ? 8.279 4.707 22.723 1.00 60.81 158 PHE A O 1
ATOM 1255 N N . TYR A 1 159 ? 6.731 4.472 24.323 1.00 53.16 159 TYR A N 1
ATOM 1256 C CA . TYR A 1 159 ? 7.540 3.608 25.186 1.00 53.16 159 TYR A CA 1
ATOM 1257 C C . TYR A 1 159 ? 7.426 2.146 24.755 1.00 53.16 159 TYR A C 1
ATOM 1259 O O . TYR A 1 159 ? 6.448 1.460 25.060 1.00 53.16 159 TYR A O 1
ATOM 1267 N N . LEU A 1 160 ? 8.474 1.629 24.119 1.00 47.97 160 LEU A N 1
ATOM 1268 C CA . LEU A 1 160 ? 8.740 0.195 24.135 1.00 47.97 160 LEU A CA 1
ATOM 1269 C C . LEU A 1 160 ? 9.532 -0.105 25.406 1.00 47.97 160 LEU A C 1
ATOM 1271 O O . LEU A 1 160 ? 10.725 0.168 25.477 1.00 47.97 160 LEU A O 1
ATOM 1275 N N . GLU A 1 161 ? 8.836 -0.602 26.430 1.00 46.69 161 GLU A N 1
ATOM 1276 C CA . GLU A 1 161 ? 9.437 -1.261 27.601 1.00 46.69 161 GLU A CA 1
ATOM 1277 C C . GLU A 1 161 ? 10.662 -0.527 28.205 1.00 46.69 161 GLU A C 1
ATOM 1279 O O . GLU A 1 161 ? 11.679 -1.138 28.517 1.00 46.69 161 GLU A O 1
ATOM 1284 N N . GLY A 1 162 ? 10.561 0.798 28.380 1.00 46.28 162 GLY A N 1
ATOM 1285 C CA . GLY A 1 162 ? 11.546 1.609 29.112 1.00 46.28 162 GLY A CA 1
ATOM 1286 C C . GLY A 1 162 ? 12.578 2.377 28.277 1.00 46.28 162 GLY A C 1
ATOM 1287 O O . GLY A 1 162 ? 13.359 3.121 28.868 1.00 46.28 162 GLY A O 1
ATOM 1288 N N . TYR A 1 163 ? 12.570 2.276 26.944 1.00 47.06 163 TYR A N 1
ATOM 1289 C CA . TYR A 1 163 ? 13.457 3.074 26.089 1.00 47.06 163 TYR A CA 1
ATOM 1290 C C . TYR A 1 163 ? 12.671 3.921 25.090 1.00 47.06 163 TYR A C 1
ATOM 1292 O O . TYR A 1 163 ? 11.903 3.414 24.273 1.00 47.06 163 TYR A O 1
ATOM 1300 N N . ASP A 1 164 ? 12.891 5.230 25.177 1.00 54.84 164 ASP A N 1
ATOM 1301 C CA . ASP A 1 164 ? 12.353 6.231 24.267 1.00 54.84 164 ASP A CA 1
ATOM 1302 C C . ASP A 1 164 ? 13.028 6.080 22.896 1.00 54.84 164 ASP A C 1
ATOM 1304 O O . ASP A 1 164 ? 14.221 6.351 22.728 1.00 54.84 164 ASP A O 1
ATOM 1308 N N . ILE A 1 165 ? 12.275 5.587 21.913 1.00 56.34 165 ILE A N 1
ATOM 1309 C CA . ILE A 1 165 ? 12.768 5.303 20.558 1.00 56.34 165 ILE A CA 1
ATOM 1310 C C . ILE A 1 165 ? 13.336 6.551 19.878 1.00 56.34 165 ILE A C 1
ATOM 1312 O O . ILE A 1 165 ? 14.216 6.427 19.030 1.00 56.34 165 ILE A O 1
ATOM 1316 N N . LEU A 1 166 ? 12.908 7.752 20.278 1.00 53.25 166 LEU A N 1
ATOM 1317 C CA . LEU A 1 166 ? 13.446 9.009 19.756 1.00 53.25 166 LEU A CA 1
ATOM 1318 C C . LEU A 1 166 ? 14.917 9.235 20.151 1.00 53.25 166 LEU A C 1
ATOM 1320 O O . LEU A 1 166 ? 15.642 9.889 19.408 1.00 53.25 166 LEU A O 1
ATOM 1324 N N . ARG A 1 167 ? 15.396 8.641 21.256 1.00 50.28 167 ARG A N 1
ATOM 1325 C CA . ARG A 1 167 ? 16.807 8.712 21.694 1.00 50.28 167 ARG A CA 1
ATOM 1326 C C . ARG A 1 167 ? 17.734 7.687 21.038 1.00 50.28 167 ARG A C 1
ATOM 1328 O O . ARG A 1 167 ? 18.938 7.759 21.236 1.00 50.28 167 ARG A O 1
ATOM 1335 N N . LEU A 1 168 ? 17.205 6.710 20.300 1.00 53.06 168 LEU A N 1
ATOM 1336 C CA . LEU A 1 168 ? 18.023 5.728 19.570 1.00 53.06 168 LEU A CA 1
ATOM 1337 C C . LEU A 1 168 ? 18.458 6.231 18.185 1.00 53.06 168 LEU A C 1
ATOM 1339 O O . LEU A 1 168 ? 19.340 5.634 17.571 1.00 53.06 168 LEU A O 1
ATOM 1343 N N . PHE A 1 169 ? 17.844 7.313 17.697 1.00 50.19 169 PHE A N 1
ATOM 1344 C CA . PHE A 1 169 ? 18.082 7.869 16.361 1.00 50.19 169 PHE A CA 1
ATOM 1345 C C . PHE A 1 169 ? 18.673 9.292 16.366 1.00 50.19 169 PHE A C 1
ATOM 1347 O O . PHE A 1 169 ? 18.899 9.841 15.286 1.00 50.19 169 PHE A O 1
ATOM 1354 N N . ILE A 1 170 ? 18.927 9.876 17.544 1.00 44.03 170 ILE A N 1
ATOM 1355 C CA . ILE A 1 170 ? 19.595 11.174 17.755 1.00 44.03 170 ILE A CA 1
ATOM 1356 C C . ILE A 1 170 ? 20.815 10.932 18.640 1.00 44.03 170 ILE A C 1
ATOM 1358 O O . ILE A 1 170 ? 21.901 11.442 18.292 1.00 44.03 170 ILE A O 1
#

Solvent-accessible surface area (backbone atoms only — not comparable to full-atom values): 10012 Å² total; per-residue (Å²): 131,83,51,75,65,57,54,52,50,53,52,52,53,51,51,54,49,50,54,50,52,55,49,49,38,53,51,51,41,52,45,45,74,72,65,52,52,80,70,55,52,60,52,52,51,54,52,50,49,51,63,59,44,36,61,50,48,43,65,72,48,57,86,79,60,71,79,88,56,75,65,64,72,72,72,55,61,89,89,53,59,67,58,56,59,49,39,71,39,46,80,68,55,65,75,79,74,48,75,86,43,74,66,55,47,47,50,53,50,48,48,47,45,47,60,59,47,48,46,46,49,52,49,51,51,47,24,71,77,52,51,42,62,61,64,58,70,48,50,64,56,52,53,53,52,49,53,52,51,45,26,72,74,68,68,51,79,67,66,60,92,87,45,59,60,74,70,79,79,109

Sequence (170 aa):
MYSILEKFQLHLVMLALQFGYAGFHAVSRAALNMGISKIVFPVYRNILALLLLSPFAYFLEKKERPPLTRSFASILPPRNRWFLVIGVFMERDLQAWLVRSGGELFSVFYAGIVASGIAFAVQIWCIDRGSPVFVAVYQPVQTLVVVIMASAALGEEFYLEGYDILRLFI

Organism: NCBI:txid158383

Secondary structure (DSSP, 8-state):
---HHHHHHHHHHHHHHHHHHHHHHHHHHHHHHTT--TTHHHHHHHHHHHHHHHHHHHHHGGGSPPP--THHHHHS-GGGTHHHHHHHHS---HHHHS--SHHHHHHHHHIIIIIIIIIHHHHHHHHHHS-HHHHHHTHHHHHHHHHHHHHHHH----EETTEEGGGG--